Protein AF-A0A2D7N9T5-F1 (afdb_monomer_lite)

Sequence (183 aa):
MSLSNKLAGFINGEMTKFLSDISKEYGIDESELQEKWSNFTGVKKSVKKNTVKKVKEKKPKGPTIKELKEKLKNKGLKTSGKKEELLKRLNESDDDENEYNSWTIKKLRGEMKKRKIRGKTGDKKKDLVKYLMSDDNCSSCSSCSSDSDSYVSICNTCFTTITGDDDCDDMCNRCIKKLPVHK

Structure (mmCIF, N/CA/C/O backbone):
data_AF-A0A2D7N9T5-F1
#
_entry.id   AF-A0A2D7N9T5-F1
#
loop_
_atom_site.group_PDB
_atom_site.id
_atom_site.type_symbol
_atom_site.label_atom_id
_atom_site.label_alt_id
_atom_site.label_comp_id
_atom_site.label_asym_id
_atom_site.label_entity_id
_atom_site.label_seq_id
_atom_site.pdbx_PDB_ins_code
_atom_site.Cartn_x
_atom_site.Cartn_y
_atom_site.Cartn_z
_atom_site.occupancy
_atom_site.B_iso_or_equiv
_atom_site.auth_seq_id
_atom_site.auth_comp_id
_atom_site.auth_asym_id
_atom_site.auth_atom_id
_atom_site.pdbx_PDB_model_num
ATOM 1 N N . MET A 1 1 ? 42.594 10.849 -25.225 1.00 69.44 1 MET A N 1
ATOM 2 C CA . MET A 1 1 ? 41.270 10.549 -24.625 1.00 69.44 1 MET A CA 1
ATOM 3 C C . MET A 1 1 ? 41.429 9.408 -23.632 1.00 69.44 1 MET A C 1
ATOM 5 O O . MET A 1 1 ? 42.082 8.433 -23.986 1.00 69.44 1 MET A O 1
ATOM 9 N N . SER A 1 2 ? 40.897 9.525 -22.412 1.00 88.00 2 SER A N 1
ATOM 10 C CA . SER A 1 2 ? 41.000 8.464 -21.398 1.00 88.00 2 SER A CA 1
ATOM 11 C C . SER A 1 2 ? 40.165 7.238 -21.788 1.00 88.00 2 SER A C 1
ATOM 13 O O . SER A 1 2 ? 39.138 7.361 -22.459 1.00 88.00 2 SER A O 1
ATOM 15 N N . LEU A 1 3 ? 40.598 6.049 -21.358 1.00 92.00 3 LEU A N 1
ATOM 16 C CA . LEU A 1 3 ? 39.856 4.797 -21.549 1.00 92.00 3 LEU A CA 1
ATOM 17 C C . LEU A 1 3 ? 38.440 4.894 -20.954 1.00 92.00 3 LEU A C 1
ATOM 19 O O . LEU A 1 3 ? 37.476 4.442 -21.563 1.00 92.00 3 LEU A O 1
ATOM 23 N N . SER A 1 4 ? 38.312 5.575 -19.814 1.00 87.62 4 SER A N 1
ATOM 24 C CA . SER A 1 4 ? 37.038 5.826 -19.139 1.00 87.62 4 SER A CA 1
ATOM 25 C C . SER A 1 4 ? 36.051 6.597 -20.013 1.00 87.62 4 SER A C 1
ATOM 27 O O . SER A 1 4 ? 34.875 6.253 -20.045 1.00 87.62 4 SER A O 1
ATOM 29 N N . ASN A 1 5 ? 36.519 7.593 -20.772 1.00 89.44 5 ASN A N 1
ATOM 30 C CA . ASN A 1 5 ? 35.647 8.362 -21.662 1.00 89.44 5 ASN A CA 1
ATOM 31 C C . ASN A 1 5 ? 35.175 7.519 -22.855 1.00 89.44 5 ASN A C 1
ATOM 33 O O . ASN A 1 5 ? 34.033 7.660 -23.284 1.00 89.44 5 ASN A O 1
ATOM 37 N N . LYS A 1 6 ? 36.026 6.616 -23.368 1.00 92.56 6 LYS A N 1
ATOM 38 C CA . LYS A 1 6 ? 35.644 5.681 -24.440 1.00 92.56 6 LYS A CA 1
ATOM 39 C C . LYS A 1 6 ? 34.602 4.672 -23.960 1.00 92.56 6 LYS A C 1
ATOM 41 O O . LYS A 1 6 ? 33.618 4.447 -24.652 1.00 92.56 6 LYS A O 1
ATOM 46 N N . LEU A 1 7 ? 34.799 4.113 -22.765 1.00 92.38 7 LEU A N 1
ATOM 47 C CA . LEU A 1 7 ? 33.854 3.177 -22.159 1.00 92.38 7 LEU A CA 1
ATOM 48 C C . LEU A 1 7 ? 32.511 3.852 -21.851 1.00 92.38 7 LEU A C 1
ATOM 50 O O . LEU A 1 7 ? 31.468 3.289 -22.156 1.00 92.38 7 LEU A O 1
ATOM 54 N N . ALA A 1 8 ? 32.527 5.073 -21.311 1.00 87.19 8 ALA A N 1
ATOM 55 C CA . ALA A 1 8 ? 31.307 5.838 -21.060 1.00 87.19 8 ALA A CA 1
ATOM 56 C C . ALA A 1 8 ? 30.539 6.132 -22.357 1.00 87.19 8 ALA A C 1
ATOM 58 O O . ALA A 1 8 ? 29.325 5.960 -22.402 1.00 87.19 8 ALA A O 1
ATOM 59 N N . GLY A 1 9 ? 31.243 6.519 -23.426 1.00 90.25 9 GLY A N 1
ATOM 60 C CA . GLY A 1 9 ? 30.633 6.720 -24.741 1.00 90.25 9 GLY A CA 1
ATOM 61 C C . GLY A 1 9 ? 30.025 5.438 -25.314 1.00 90.25 9 GLY A C 1
ATOM 62 O O . GLY A 1 9 ? 28.911 5.475 -25.825 1.00 90.25 9 GLY A O 1
ATOM 63 N N . PHE A 1 10 ? 30.722 4.306 -25.177 1.00 94.38 10 PHE A N 1
ATOM 64 C CA . PHE A 1 10 ? 30.230 3.003 -25.629 1.00 94.38 10 PHE A CA 1
ATOM 65 C C . PHE A 1 10 ? 28.969 2.569 -24.869 1.00 94.38 10 PHE A C 1
ATOM 67 O O . PHE A 1 10 ? 27.953 2.288 -25.494 1.00 94.38 10 PHE A O 1
ATOM 74 N N . ILE A 1 11 ? 28.998 2.602 -23.531 1.00 91.12 11 ILE A N 1
ATOM 75 C CA . ILE A 1 11 ? 27.854 2.227 -22.684 1.00 91.12 11 ILE A CA 1
ATOM 76 C C . ILE A 1 11 ? 26.648 3.125 -22.966 1.00 91.12 11 ILE A C 1
ATOM 78 O O . ILE A 1 11 ? 25.535 2.630 -23.114 1.00 91.12 11 ILE A O 1
ATOM 82 N N . ASN A 1 12 ? 26.862 4.439 -23.069 1.00 90.31 12 ASN A N 1
ATOM 83 C CA . ASN A 1 12 ? 25.774 5.363 -23.372 1.00 90.31 12 ASN A CA 1
ATOM 84 C C . ASN A 1 12 ? 25.195 5.107 -24.769 1.00 90.31 12 ASN A C 1
ATOM 86 O O . ASN A 1 12 ? 23.983 5.170 -24.931 1.00 90.31 12 ASN A O 1
ATOM 90 N N . GLY A 1 13 ? 26.037 4.786 -25.756 1.00 92.56 13 GLY A N 1
ATOM 91 C CA . GLY A 1 13 ? 25.600 4.496 -27.121 1.00 92.56 13 GLY A CA 1
ATOM 92 C C . GLY A 1 13 ? 24.851 3.169 -27.276 1.00 92.56 13 GLY A C 1
ATOM 93 O O . GLY A 1 13 ? 23.929 3.090 -28.083 1.00 92.56 13 GLY A O 1
ATOM 94 N N . GLU A 1 14 ? 25.220 2.126 -26.529 1.00 95.12 14 GLU A N 1
ATOM 95 C CA . GLU A 1 14 ? 24.451 0.874 -26.518 1.00 95.12 14 GLU A CA 1
ATOM 96 C C . GLU A 1 14 ? 23.143 1.023 -25.746 1.00 95.12 14 GLU A C 1
ATOM 98 O O . GLU A 1 14 ? 22.103 0.539 -26.194 1.00 95.12 14 GLU A O 1
ATOM 103 N N . MET A 1 15 ? 23.166 1.744 -24.625 1.00 93.81 15 MET A N 1
ATOM 104 C CA . MET A 1 15 ? 21.967 1.920 -23.820 1.00 93.81 15 MET A CA 1
ATOM 105 C C . MET A 1 15 ? 20.899 2.738 -24.547 1.00 93.81 15 MET A C 1
ATOM 107 O O . MET A 1 15 ? 19.730 2.378 -24.486 1.00 93.81 15 MET A O 1
ATOM 111 N N . THR A 1 16 ? 21.256 3.803 -25.269 1.00 93.75 16 THR A N 1
ATOM 112 C CA . THR A 1 16 ? 20.254 4.581 -26.016 1.00 93.75 16 THR A CA 1
ATOM 113 C C . THR A 1 16 ? 19.542 3.738 -27.068 1.00 93.75 16 THR A C 1
ATOM 115 O O . THR A 1 16 ? 18.322 3.810 -27.151 1.00 93.75 16 THR A O 1
ATOM 118 N N . LYS A 1 17 ? 20.264 2.876 -27.795 1.00 95.94 17 LYS A N 1
ATOM 119 C CA . LYS A 1 17 ? 19.658 1.940 -28.759 1.00 95.94 17 LYS A CA 1
ATOM 120 C C . LYS A 1 17 ? 18.660 1.000 -28.088 1.00 95.94 17 LYS A C 1
ATOM 122 O O . LYS A 1 17 ? 17.545 0.847 -28.573 1.00 95.94 17 LYS A O 1
ATOM 127 N N . PHE A 1 18 ? 19.044 0.430 -26.947 1.00 96.19 18 PHE A N 1
ATOM 128 C CA . PHE A 1 18 ? 18.173 -0.443 -26.165 1.00 96.19 18 PHE A CA 1
ATOM 129 C C . PHE A 1 18 ? 16.898 0.273 -25.687 1.00 96.19 18 PHE A C 1
ATOM 131 O O . PHE A 1 18 ? 15.805 -0.282 -25.776 1.00 96.19 18 PHE A O 1
ATOM 138 N N . LEU A 1 19 ? 17.013 1.523 -25.224 1.00 95.62 19 LEU A N 1
ATOM 139 C CA . LEU A 1 19 ? 15.856 2.321 -24.803 1.00 95.62 19 LEU A CA 1
ATOM 140 C C . LEU A 1 19 ? 14.921 2.644 -25.981 1.00 95.62 19 LEU A C 1
ATOM 142 O O . LEU A 1 19 ? 13.704 2.596 -25.804 1.00 95.62 19 LEU A O 1
ATOM 146 N N . SER A 1 20 ? 15.457 2.916 -27.177 1.00 94.94 20 SER A N 1
ATOM 147 C CA . SER A 1 20 ? 14.641 3.109 -28.385 1.00 94.94 20 SER A CA 1
ATOM 148 C C . SER A 1 20 ? 13.893 1.831 -28.788 1.00 94.94 20 SER A C 1
ATOM 150 O O . SER A 1 20 ? 12.748 1.908 -29.232 1.00 94.94 20 SER A O 1
ATOM 152 N N . ASP A 1 21 ? 14.503 0.653 -28.629 1.00 97.06 21 ASP A N 1
ATOM 153 C CA . ASP A 1 21 ? 13.852 -0.626 -28.941 1.00 97.06 21 ASP A CA 1
ATOM 154 C C . ASP A 1 21 ? 12.717 -0.940 -27.951 1.00 97.06 21 ASP A C 1
ATOM 156 O O . ASP A 1 21 ? 11.612 -1.279 -28.377 1.00 97.06 21 ASP A O 1
ATOM 160 N N . ILE A 1 22 ? 12.927 -0.706 -26.648 1.00 96.38 22 ILE A N 1
ATOM 161 C CA . ILE A 1 22 ? 11.865 -0.810 -25.629 1.00 96.38 22 ILE A CA 1
ATOM 162 C C . ILE A 1 22 ? 10.733 0.182 -25.907 1.00 96.38 22 ILE A C 1
ATOM 164 O O . ILE A 1 22 ? 9.558 -0.164 -25.785 1.00 96.38 22 ILE A O 1
ATOM 168 N N . SER A 1 23 ? 11.068 1.420 -26.273 1.00 96.06 23 SER A N 1
ATOM 169 C CA . SER A 1 23 ? 10.072 2.442 -26.604 1.00 96.06 23 SER A CA 1
ATOM 170 C C . SER A 1 23 ? 9.145 1.966 -27.728 1.00 96.06 23 SER A C 1
ATOM 172 O O . SER A 1 23 ? 7.925 2.073 -27.597 1.00 96.06 23 SER A O 1
ATOM 174 N N . LYS A 1 24 ? 9.702 1.347 -28.778 1.00 96.38 24 LYS A N 1
ATOM 175 C CA . LYS A 1 24 ? 8.928 0.773 -29.890 1.00 96.38 24 LYS A CA 1
ATOM 176 C C . LYS A 1 24 ? 8.092 -0.437 -29.482 1.00 96.38 24 LYS A C 1
ATOM 178 O O . LYS A 1 24 ? 6.958 -0.552 -29.934 1.00 96.38 24 LYS A O 1
ATOM 183 N N . GLU A 1 25 ? 8.638 -1.336 -28.667 1.00 97.62 25 GLU A N 1
ATOM 184 C CA . GLU A 1 25 ? 7.963 -2.579 -28.271 1.00 97.62 25 GLU A CA 1
ATOM 185 C C . GLU A 1 25 ? 6.779 -2.324 -27.323 1.00 97.62 25 GLU A C 1
ATOM 187 O O . GLU A 1 25 ? 5.729 -2.947 -27.462 1.00 97.62 25 GLU A O 1
ATOM 192 N N . TYR A 1 26 ? 6.923 -1.374 -26.395 1.00 96.19 26 TYR A N 1
ATOM 193 C CA . TYR A 1 26 ? 5.936 -1.113 -25.341 1.00 96.19 26 TYR A CA 1
ATOM 194 C C . TYR A 1 26 ? 5.130 0.181 -25.543 1.00 96.19 26 TYR A C 1
ATOM 196 O O . TYR A 1 26 ? 4.265 0.489 -24.724 1.00 96.19 26 TYR A O 1
ATOM 204 N N . GLY A 1 27 ? 5.398 0.949 -26.605 1.00 94.88 27 GLY A N 1
ATOM 205 C CA . GLY A 1 27 ? 4.708 2.214 -26.888 1.00 94.88 27 GLY A CA 1
ATOM 206 C C . GLY A 1 27 ? 4.968 3.302 -25.840 1.00 94.88 27 GLY A 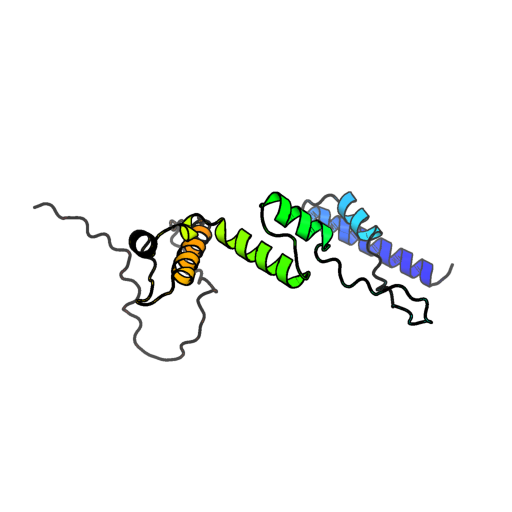C 1
ATOM 207 O O . GLY A 1 27 ? 4.084 4.107 -25.553 1.00 94.88 27 GLY A O 1
ATOM 208 N N . ILE A 1 28 ? 6.155 3.299 -25.230 1.00 94.94 28 ILE A N 1
ATOM 209 C CA . ILE A 1 28 ? 6.548 4.265 -24.194 1.00 94.94 28 ILE A CA 1
ATOM 210 C C . ILE A 1 28 ? 7.282 5.430 -24.859 1.00 94.94 28 ILE A C 1
ATOM 212 O O . ILE A 1 28 ? 8.059 5.208 -25.784 1.00 94.94 28 ILE A O 1
ATOM 216 N N . ASP A 1 29 ? 7.079 6.659 -24.382 1.00 95.50 29 ASP A N 1
ATOM 217 C CA . ASP A 1 29 ? 7.787 7.826 -24.914 1.00 95.50 29 ASP A CA 1
ATOM 218 C C . ASP A 1 29 ? 9.307 7.709 -24.701 1.00 95.50 29 ASP A C 1
ATOM 220 O O . ASP A 1 29 ? 9.795 7.519 -23.581 1.00 95.50 29 ASP A O 1
ATOM 224 N N . GLU A 1 30 ? 10.065 7.810 -25.795 1.00 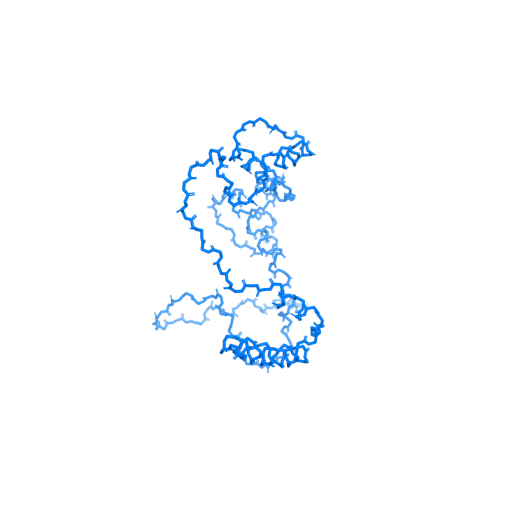95.00 30 GLU A N 1
ATOM 225 C CA . GLU A 1 30 ? 11.524 7.678 -25.781 1.00 95.00 30 GLU A CA 1
ATOM 226 C C . GLU A 1 30 ? 12.184 8.765 -24.919 1.00 95.00 30 GLU A C 1
ATOM 228 O O . GLU A 1 30 ? 13.151 8.489 -24.202 1.00 95.00 30 GLU A O 1
ATOM 233 N N . SER A 1 31 ? 11.635 9.983 -24.930 1.00 92.50 31 SER A N 1
ATOM 234 C CA . SER A 1 31 ? 12.169 11.120 -24.175 1.00 92.50 31 SER A CA 1
ATOM 235 C C . SER A 1 31 ? 12.092 10.859 -22.672 1.00 92.50 31 SER A C 1
ATOM 237 O O . SER A 1 31 ? 13.057 11.109 -21.947 1.00 92.50 31 SER A O 1
ATOM 239 N N . GLU A 1 32 ? 10.978 10.288 -22.204 1.00 93.38 32 GLU A N 1
ATOM 240 C CA . GLU A 1 32 ? 10.788 9.938 -20.793 1.00 93.38 32 GLU A CA 1
ATOM 241 C C . GLU A 1 32 ? 11.778 8.847 -20.340 1.00 93.38 32 GLU A C 1
ATOM 243 O O . GLU A 1 32 ? 12.332 8.912 -19.234 1.00 93.38 32 GLU A O 1
ATOM 248 N N . LEU A 1 33 ? 12.050 7.853 -21.196 1.00 93.75 33 LEU A N 1
ATOM 249 C CA . LEU A 1 33 ? 13.038 6.805 -20.915 1.00 93.75 33 LEU A CA 1
ATOM 250 C C . LEU A 1 33 ? 14.459 7.373 -20.831 1.00 93.75 33 LEU A C 1
ATOM 252 O O . LEU A 1 33 ? 15.197 7.058 -19.892 1.00 93.75 33 LEU A O 1
ATOM 256 N N . GLN A 1 34 ? 14.838 8.218 -21.790 1.00 90.31 34 GLN A N 1
ATOM 257 C CA . GLN A 1 34 ? 16.159 8.844 -21.830 1.00 90.31 34 GLN A CA 1
ATOM 258 C C . GLN A 1 34 ? 16.384 9.789 -20.640 1.00 90.31 34 GLN A C 1
ATOM 260 O O . GLN A 1 34 ? 17.486 9.822 -20.081 1.00 90.31 34 GLN A O 1
ATOM 265 N N . GLU A 1 35 ? 15.350 10.512 -20.198 1.00 91.50 35 GLU A N 1
ATOM 266 C CA . GLU A 1 35 ? 15.414 11.363 -19.007 1.00 91.50 35 GLU A CA 1
ATOM 267 C C . GLU A 1 35 ? 15.643 10.530 -17.738 1.00 91.50 35 GLU A C 1
ATOM 269 O O . GLU A 1 35 ? 16.572 10.796 -16.966 1.00 91.50 35 GLU A O 1
ATOM 274 N N . LYS A 1 36 ? 14.841 9.477 -17.527 1.00 91.44 36 LYS A N 1
ATOM 275 C CA . LYS A 1 36 ? 14.998 8.576 -16.373 1.00 91.44 36 LYS A CA 1
ATOM 276 C C . LYS A 1 36 ? 16.369 7.912 -16.362 1.00 91.44 36 LYS A C 1
ATOM 278 O O . LYS A 1 36 ? 16.979 7.813 -15.297 1.00 91.44 36 LYS A O 1
ATOM 283 N N . TRP A 1 37 ? 16.866 7.503 -17.528 1.00 89.81 37 TRP A N 1
ATOM 284 C CA . TRP A 1 37 ? 18.199 6.929 -17.673 1.00 89.81 37 TRP A CA 1
ATOM 285 C C . TRP A 1 37 ? 19.307 7.929 -17.328 1.00 89.81 37 TRP A C 1
ATOM 287 O O . TRP A 1 37 ? 20.188 7.616 -16.531 1.00 89.81 37 TRP A O 1
ATOM 297 N N . SER A 1 38 ? 19.238 9.155 -17.852 1.00 86.00 38 SER A N 1
ATOM 298 C CA . SER A 1 38 ? 20.231 10.204 -17.573 1.00 86.00 38 SER A CA 1
ATOM 299 C C . SER A 1 38 ? 20.281 10.572 -16.087 1.00 86.00 38 SER A C 1
ATOM 301 O O . SER A 1 38 ? 21.348 10.849 -15.537 1.00 86.00 38 SER A O 1
ATOM 303 N N . ASN A 1 39 ? 19.131 10.511 -15.413 1.00 86.31 39 ASN A N 1
ATOM 304 C CA . ASN A 1 39 ? 19.018 10.700 -13.969 1.00 86.31 39 ASN A CA 1
ATOM 305 C C . ASN A 1 39 ? 19.503 9.481 -13.158 1.00 86.31 39 ASN A C 1
ATOM 307 O O . ASN A 1 39 ? 19.834 9.608 -11.971 1.00 86.31 39 ASN A O 1
ATOM 311 N N . PHE A 1 40 ? 19.575 8.298 -13.771 1.00 85.88 40 PHE A N 1
ATOM 312 C CA . PHE A 1 40 ? 19.999 7.065 -13.123 1.00 85.88 40 PHE A CA 1
ATOM 313 C C . PHE A 1 40 ? 21.526 6.982 -13.034 1.00 85.88 40 PHE A C 1
ATOM 315 O O . PHE A 1 40 ? 22.221 6.365 -13.837 1.00 85.88 40 PHE A O 1
ATOM 322 N N . THR A 1 41 ? 22.082 7.567 -11.977 1.00 71.44 41 THR A N 1
ATOM 323 C CA . THR A 1 41 ? 23.486 7.336 -11.629 1.00 71.44 41 THR A CA 1
ATOM 324 C C . THR A 1 41 ? 23.599 6.018 -10.856 1.00 71.44 41 THR A C 1
ATOM 326 O O . THR A 1 41 ? 23.346 5.952 -9.656 1.00 71.44 41 THR A O 1
ATOM 329 N N . GLY A 1 42 ? 24.011 4.940 -11.534 1.00 66.94 42 GLY A N 1
ATOM 330 C CA . GLY A 1 42 ? 24.256 3.611 -10.937 1.00 66.94 42 GLY A CA 1
ATOM 331 C C . GLY A 1 42 ? 25.351 3.573 -9.854 1.00 66.94 42 GLY A C 1
ATOM 332 O O . GLY A 1 42 ? 25.678 2.518 -9.310 1.00 66.94 42 GLY A O 1
ATOM 333 N N . VAL A 1 43 ? 25.919 4.728 -9.502 1.00 65.19 43 VAL A N 1
ATOM 334 C CA . VAL A 1 43 ? 26.843 4.887 -8.386 1.00 65.19 43 VAL A CA 1
ATOM 335 C C . VAL A 1 43 ? 26.030 4.915 -7.093 1.00 65.19 43 VAL A C 1
ATOM 337 O O . VAL A 1 43 ? 25.573 5.964 -6.636 1.00 65.19 43 VAL A O 1
ATOM 340 N N . LYS A 1 44 ? 25.882 3.748 -6.449 1.00 57.38 44 LYS A N 1
ATOM 341 C CA . LYS A 1 44 ? 25.505 3.691 -5.028 1.00 57.38 44 LYS A CA 1
ATOM 342 C C . LYS A 1 44 ? 26.451 4.623 -4.271 1.00 57.38 44 LYS A C 1
ATOM 344 O O . LYS A 1 44 ? 27.651 4.360 -4.227 1.00 57.38 44 LYS A O 1
ATOM 349 N N . LYS A 1 45 ? 25.924 5.708 -3.686 1.00 56.34 45 LYS A N 1
ATOM 350 C CA . LYS A 1 45 ? 26.688 6.592 -2.793 1.00 56.34 45 LYS A CA 1
ATOM 351 C C . LYS A 1 45 ? 27.278 5.731 -1.679 1.00 56.34 45 LYS A C 1
ATOM 353 O O . LYS A 1 45 ? 26.583 5.381 -0.727 1.00 56.34 45 LYS A O 1
ATOM 358 N N . SER A 1 46 ? 28.550 5.368 -1.807 1.00 45.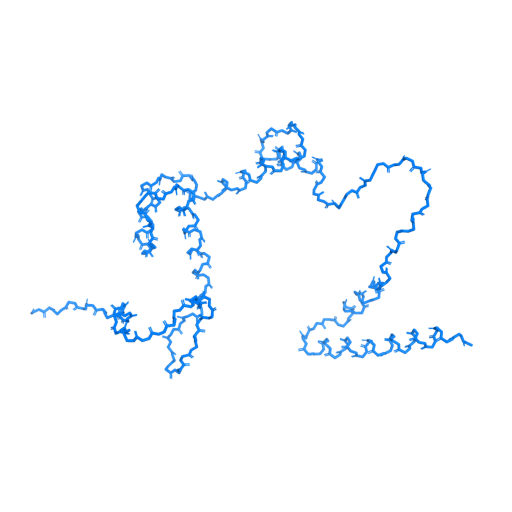62 46 SER A N 1
ATOM 359 C CA . SER A 1 46 ? 29.302 4.763 -0.723 1.00 45.62 46 SER A CA 1
ATOM 360 C C . SER A 1 46 ? 29.396 5.820 0.369 1.00 45.62 46 SER A C 1
ATOM 362 O O . SER A 1 46 ? 30.029 6.866 0.221 1.00 45.62 46 SER A O 1
ATOM 364 N N . VAL A 1 47 ? 28.657 5.591 1.452 1.00 49.47 47 VAL A N 1
ATOM 365 C CA . VAL A 1 47 ? 28.682 6.435 2.642 1.00 49.47 47 VAL A CA 1
ATOM 366 C C . VAL A 1 47 ? 30.086 6.320 3.233 1.00 49.47 47 VAL A C 1
ATOM 368 O O . VAL A 1 47 ? 30.387 5.387 3.974 1.00 49.47 47 VAL A O 1
ATOM 371 N N . LYS A 1 48 ? 30.978 7.244 2.866 1.00 43.31 48 LYS A N 1
ATOM 372 C CA . LYS A 1 48 ? 32.283 7.387 3.509 1.00 43.31 48 LYS A CA 1
ATOM 373 C C . LYS A 1 48 ? 32.040 7.789 4.966 1.00 43.31 48 LYS A C 1
ATOM 375 O O . LYS A 1 48 ? 31.645 8.919 5.244 1.00 43.31 48 LYS A O 1
ATOM 380 N N . LYS A 1 49 ? 32.264 6.854 5.896 1.00 48.28 49 LYS A N 1
ATOM 381 C CA . LYS A 1 49 ? 32.451 7.147 7.323 1.00 48.28 49 LYS A CA 1
ATOM 382 C C . LYS A 1 49 ? 33.689 8.038 7.454 1.00 48.28 49 LYS A C 1
ATOM 384 O O . LYS A 1 49 ? 34.792 7.520 7.391 1.00 48.28 49 LYS A O 1
ATOM 389 N N . ASN A 1 50 ? 33.510 9.343 7.638 1.00 40.81 50 ASN A N 1
ATOM 390 C CA . ASN A 1 50 ? 34.537 10.218 8.201 1.00 40.81 50 ASN A CA 1
ATOM 391 C C . ASN A 1 50 ? 33.885 11.230 9.160 1.00 40.81 50 ASN A C 1
ATOM 393 O O . ASN A 1 50 ? 33.037 12.025 8.769 1.00 40.81 50 ASN A O 1
ATOM 397 N N . THR A 1 51 ? 34.278 11.098 10.432 1.00 40.25 51 THR A N 1
ATOM 398 C CA . THR A 1 51 ? 34.422 12.143 11.462 1.00 40.25 51 THR A CA 1
ATOM 399 C C . THR A 1 51 ? 33.260 13.120 11.724 1.00 40.25 51 THR A C 1
ATOM 401 O O . THR A 1 51 ? 33.138 14.195 11.151 1.00 40.25 51 THR A O 1
ATOM 404 N N . VAL A 1 52 ? 32.454 12.740 12.725 1.00 47.81 52 VAL A N 1
ATOM 405 C CA . VAL A 1 52 ? 31.864 13.569 13.800 1.00 47.81 52 VAL A CA 1
ATOM 406 C C . VAL A 1 52 ? 31.726 15.080 13.514 1.00 47.81 52 VAL A C 1
ATOM 408 O O . VAL A 1 52 ? 32.541 15.894 13.937 1.00 47.81 52 VAL A O 1
ATOM 411 N N . LYS A 1 53 ? 30.577 15.472 12.951 1.00 41.56 53 LYS A N 1
ATOM 412 C CA . LYS A 1 53 ? 29.842 16.676 13.375 1.00 41.56 53 LYS A CA 1
ATOM 413 C C . LYS A 1 53 ? 28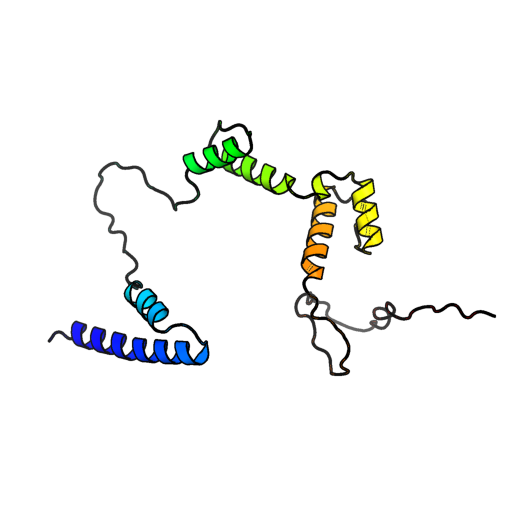.377 16.301 13.609 1.00 41.56 53 LYS A C 1
ATOM 415 O O . LYS A 1 53 ? 27.687 15.769 12.747 1.00 41.56 53 LYS A O 1
ATOM 420 N N . LYS A 1 54 ? 27.951 16.547 14.843 1.00 44.28 54 LYS A N 1
ATOM 421 C CA . LYS A 1 54 ? 26.664 16.240 15.472 1.00 44.28 54 LYS A CA 1
ATOM 422 C C . LYS A 1 54 ? 25.475 16.826 14.689 1.00 44.28 54 LYS A C 1
ATOM 424 O O . LYS A 1 54 ? 25.081 17.955 14.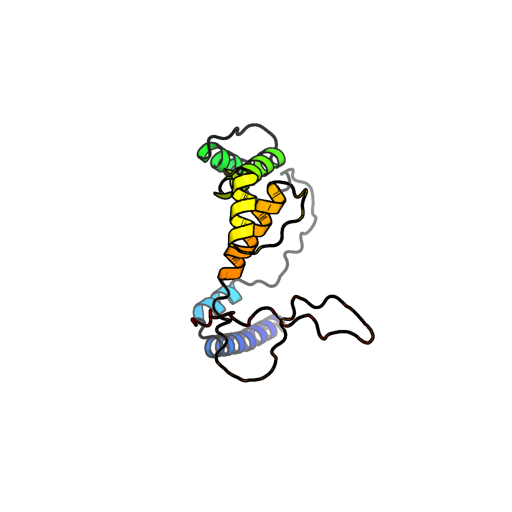946 1.00 44.28 54 LYS A O 1
ATOM 429 N N . VAL A 1 55 ? 24.851 16.040 13.810 1.00 39.25 55 VAL A N 1
ATOM 430 C CA . VAL A 1 55 ? 23.448 16.224 13.390 1.00 39.25 55 VAL A CA 1
ATOM 431 C C . VAL A 1 55 ? 22.794 14.846 13.317 1.00 39.25 55 VAL A C 1
ATOM 433 O O . VAL A 1 55 ? 23.242 13.968 12.588 1.00 39.25 55 VAL A O 1
ATOM 436 N N . LYS A 1 56 ? 21.762 14.657 14.145 1.00 44.59 56 LYS A N 1
ATOM 437 C CA . LYS A 1 56 ? 21.036 13.398 14.353 1.00 44.59 56 LYS A CA 1
ATOM 438 C C . LYS A 1 56 ? 20.523 12.808 13.033 1.00 44.59 56 LYS A C 1
ATOM 440 O O . LYS A 1 56 ? 19.871 13.488 12.243 1.00 44.59 56 LYS A O 1
ATOM 445 N N . GLU A 1 57 ? 20.806 11.523 12.867 1.00 45.44 57 GLU A N 1
ATOM 446 C CA . GLU A 1 57 ? 20.469 10.644 11.750 1.00 45.44 57 GLU A CA 1
ATOM 447 C C . GLU A 1 57 ? 19.011 10.790 11.279 1.00 45.44 57 GLU A C 1
ATOM 449 O O . GLU A 1 57 ? 18.062 10.505 12.016 1.00 45.44 57 GLU A O 1
ATOM 454 N N . LYS A 1 58 ? 18.813 11.179 10.014 1.00 47.34 58 LYS A N 1
ATOM 455 C CA . LYS A 1 58 ? 17.518 11.014 9.345 1.00 47.34 58 LYS A CA 1
ATOM 456 C C . LYS A 1 58 ? 17.442 9.604 8.764 1.00 47.34 58 LYS A C 1
ATOM 458 O O . LYS A 1 58 ? 17.906 9.346 7.658 1.00 47.34 58 LYS A O 1
ATOM 463 N N . LYS A 1 59 ? 16.828 8.719 9.553 1.00 51.22 59 LYS A N 1
ATOM 464 C CA . LYS A 1 59 ? 16.196 7.462 9.123 1.00 51.22 59 LYS A CA 1
ATOM 465 C C . LYS A 1 59 ? 15.347 7.672 7.851 1.00 51.22 59 LYS A C 1
ATOM 467 O O . LYS A 1 59 ? 14.904 8.801 7.617 1.00 51.22 59 LYS A O 1
ATOM 472 N N . PRO A 1 60 ? 15.103 6.614 7.049 1.00 43.69 60 PRO A N 1
ATOM 473 C CA . PRO A 1 60 ? 14.309 6.691 5.822 1.00 43.69 60 PRO A CA 1
ATOM 474 C C . PRO A 1 60 ? 13.019 7.477 6.063 1.00 43.69 60 PRO A C 1
ATOM 476 O O . PRO A 1 60 ? 12.354 7.283 7.086 1.00 43.69 60 PRO A O 1
ATOM 479 N N . LYS A 1 61 ? 12.721 8.412 5.151 1.00 59.19 61 LYS A N 1
ATOM 480 C CA . LYS A 1 61 ? 11.588 9.345 5.209 1.00 59.19 61 LYS A CA 1
ATOM 481 C C . LYS A 1 61 ? 10.255 8.589 5.079 1.00 59.19 61 LYS A C 1
ATOM 483 O O . LYS A 1 61 ? 9.570 8.695 4.075 1.00 59.19 61 LYS A O 1
ATOM 488 N N . GLY A 1 62 ? 9.884 7.816 6.095 1.00 60.59 62 GLY A N 1
ATOM 489 C CA . GLY A 1 62 ? 8.476 7.578 6.394 1.00 60.59 62 GLY A CA 1
ATOM 490 C C . GLY A 1 62 ? 7.844 8.890 6.869 1.00 60.59 62 GLY A C 1
ATOM 491 O O . GLY A 1 62 ? 8.591 9.776 7.306 1.00 60.59 62 GLY A O 1
ATOM 492 N N . PRO A 1 63 ? 6.508 9.009 6.847 1.00 68.19 63 PRO A N 1
ATOM 493 C CA . PRO A 1 63 ? 5.812 10.265 7.092 1.00 68.19 63 PRO A CA 1
ATOM 494 C C . PRO A 1 63 ? 6.339 10.962 8.345 1.00 68.19 63 PRO A C 1
ATOM 496 O O . PRO A 1 63 ? 6.597 10.336 9.392 1.00 68.19 63 PRO A O 1
ATOM 499 N N . THR A 1 64 ? 6.599 12.256 8.201 1.00 81.50 64 THR A N 1
ATOM 500 C CA . THR A 1 64 ? 7.152 13.075 9.275 1.00 81.50 64 THR A CA 1
ATOM 501 C C . THR A 1 64 ? 6.132 13.131 10.415 1.00 81.50 64 THR A C 1
ATOM 503 O O . THR A 1 64 ? 4.929 13.099 10.183 1.00 81.50 64 THR A O 1
ATOM 506 N N . ILE A 1 65 ? 6.573 13.256 11.673 1.00 83.31 65 ILE A N 1
ATOM 507 C CA . ILE A 1 65 ? 5.641 13.406 12.813 1.00 83.31 65 ILE A CA 1
ATOM 508 C C . ILE A 1 65 ? 4.675 14.582 12.584 1.00 83.31 65 ILE A C 1
ATOM 510 O O . ILE A 1 65 ? 3.525 14.512 12.999 1.00 83.31 65 ILE A O 1
ATOM 514 N N . LYS A 1 66 ? 5.131 15.639 11.897 1.00 84.50 66 LYS A N 1
ATOM 515 C CA . LYS A 1 66 ? 4.291 16.772 11.488 1.00 84.50 66 LYS A CA 1
ATOM 516 C C . LYS A 1 66 ? 3.142 16.330 10.575 1.00 84.50 66 LYS A C 1
ATOM 518 O O . LYS A 1 66 ? 1.993 16.546 10.931 1.00 84.50 66 LYS A O 1
ATOM 523 N N . GLU A 1 67 ? 3.453 15.618 9.496 1.00 85.81 67 GLU A N 1
ATOM 524 C CA . GLU A 1 67 ? 2.463 15.078 8.551 1.00 85.81 67 GLU A CA 1
ATOM 525 C C . GLU A 1 67 ? 1.485 14.113 9.238 1.00 85.81 67 GLU A C 1
ATOM 527 O O . GLU A 1 67 ? 0.284 14.165 9.000 1.00 85.81 67 GLU A O 1
ATOM 532 N N . LEU A 1 68 ? 1.973 13.254 10.142 1.00 87.81 68 LEU A N 1
ATOM 533 C CA . LEU A 1 68 ? 1.110 12.346 10.908 1.00 87.81 68 LEU A CA 1
ATOM 534 C C . LEU A 1 68 ? 0.148 13.104 11.827 1.00 87.81 68 LEU A C 1
ATOM 536 O O . LEU A 1 68 ? -1.018 12.736 11.945 1.00 87.81 68 LEU A O 1
ATOM 540 N N . LYS A 1 69 ? 0.619 14.176 12.470 1.00 89.00 69 LYS A N 1
ATOM 541 C CA . LYS A 1 69 ? -0.225 15.024 13.316 1.00 89.00 69 LYS A CA 1
ATOM 542 C C . LYS A 1 69 ? -1.246 15.809 12.504 1.00 89.00 69 LYS A C 1
ATOM 544 O O . LYS A 1 69 ? -2.372 15.941 12.967 1.00 89.00 69 LYS A O 1
ATOM 549 N N . GLU A 1 70 ? -0.880 16.308 11.328 1.00 89.56 70 GLU A N 1
ATOM 550 C CA . GLU A 1 70 ? -1.814 16.982 10.420 1.00 89.56 70 GLU A CA 1
ATOM 551 C C . GLU A 1 70 ? -2.909 16.028 9.948 1.00 89.56 70 GLU A C 1
ATOM 553 O O . GLU A 1 70 ? -4.086 16.348 10.090 1.00 89.56 70 GLU A O 1
ATOM 558 N N . LYS A 1 71 ? -2.544 14.817 9.508 1.00 86.00 71 LYS A N 1
ATOM 559 C CA . LYS A 1 71 ? -3.518 13.778 9.141 1.00 86.00 71 LYS A CA 1
ATOM 560 C C . LYS A 1 71 ? -4.475 13.456 10.292 1.00 86.00 71 LYS A C 1
ATOM 562 O O . LYS A 1 71 ? -5.683 13.446 10.092 1.00 86.00 71 LYS A O 1
ATOM 567 N N . LEU A 1 72 ? -3.959 13.265 11.508 1.00 88.62 72 LEU A N 1
ATOM 568 C CA . LEU A 1 72 ? -4.800 13.013 12.685 1.00 88.62 72 LEU A CA 1
ATOM 569 C C . LEU A 1 72 ? -5.679 14.215 13.054 1.00 88.62 72 LEU A C 1
ATOM 571 O O . LEU A 1 72 ? -6.828 14.020 13.434 1.00 88.62 72 LEU A O 1
ATOM 575 N N . LYS A 1 73 ? -5.177 15.449 12.917 1.00 90.19 73 LYS A N 1
ATOM 576 C CA . LYS A 1 73 ? -5.953 16.671 13.173 1.00 90.19 73 LYS A CA 1
ATOM 577 C C . LYS A 1 73 ? -7.105 16.816 12.179 1.00 90.19 73 LYS A C 1
ATOM 579 O O . LYS A 1 73 ? -8.211 17.135 12.599 1.00 90.19 73 LYS A O 1
ATOM 584 N N . ASN A 1 74 ? -6.859 16.534 10.900 1.00 87.12 74 ASN A N 1
ATOM 585 C CA . ASN A 1 74 ? -7.891 16.546 9.861 1.00 87.12 74 ASN A CA 1
ATOM 586 C C . ASN A 1 74 ? -8.977 15.497 10.133 1.00 87.12 74 ASN A C 1
ATOM 588 O O . ASN A 1 74 ? -10.148 15.755 9.889 1.00 87.12 74 ASN A O 1
ATOM 592 N N . LYS A 1 75 ? -8.597 14.350 10.709 1.00 84.62 75 LYS A N 1
ATOM 593 C CA . LYS A 1 75 ? -9.527 13.307 11.166 1.00 84.62 75 LYS A CA 1
ATOM 594 C C . LYS A 1 75 ? -10.162 13.581 12.542 1.00 84.62 75 LYS A C 1
ATOM 596 O O . LYS A 1 75 ? -10.902 12.743 13.042 1.00 84.62 75 LYS A O 1
ATOM 601 N N . GLY A 1 76 ? -9.861 14.707 13.199 1.00 86.62 76 GLY A N 1
ATOM 602 C CA . GLY A 1 76 ? -10.385 15.032 14.535 1.00 86.62 76 GLY A CA 1
ATOM 603 C C . GLY A 1 76 ? -9.849 14.148 15.675 1.00 86.62 76 GLY A C 1
ATOM 604 O O . GLY A 1 76 ? -10.423 14.115 16.762 1.00 86.62 76 GLY A O 1
ATOM 605 N N . LEU A 1 77 ? -8.746 13.428 15.453 1.00 86.38 77 LEU A N 1
ATOM 606 C CA . LEU A 1 77 ? -8.154 12.489 16.406 1.00 86.38 77 LEU A CA 1
ATOM 607 C C . LEU A 1 77 ? -7.065 13.144 17.268 1.00 86.38 77 LEU A C 1
ATOM 609 O O . LEU A 1 77 ? -6.445 14.149 16.915 1.00 86.38 77 LEU A O 1
ATOM 613 N N . LYS A 1 78 ? -6.782 12.533 18.425 1.00 88.38 78 LYS A N 1
ATOM 614 C CA . LYS A 1 78 ? -5.746 13.015 19.352 1.00 88.38 78 LYS A CA 1
ATOM 615 C C . LYS A 1 78 ? -4.360 12.973 18.694 1.00 88.38 78 LYS A C 1
ATOM 617 O O . LYS A 1 78 ? -3.901 11.919 18.257 1.00 88.38 78 LYS A O 1
ATOM 622 N N . THR A 1 79 ? -3.651 14.103 18.721 1.00 89.19 79 THR A N 1
ATOM 623 C CA . THR A 1 79 ? -2.317 14.298 18.109 1.00 89.19 79 THR A CA 1
ATOM 624 C C . THR A 1 79 ? -1.144 14.168 19.095 1.00 89.19 79 THR A C 1
ATOM 626 O O . THR A 1 79 ? 0.012 14.413 18.736 1.00 89.19 79 THR A O 1
ATOM 629 N N . SER A 1 80 ? -1.419 13.789 20.347 1.00 87.00 80 SER A N 1
ATOM 630 C CA . SER A 1 80 ? -0.401 13.577 21.389 1.00 87.00 80 SER A CA 1
ATOM 631 C C . SER A 1 80 ? 0.283 12.209 21.248 1.00 87.00 80 SER A C 1
ATOM 633 O O . SER A 1 80 ? -0.332 11.276 20.740 1.00 87.00 80 SER A O 1
ATOM 635 N N . GLY A 1 81 ? 1.532 12.067 21.700 1.00 87.12 81 GLY A N 1
ATOM 636 C CA . GLY A 1 81 ? 2.242 10.778 21.766 1.00 87.12 81 GLY A CA 1
ATOM 637 C C . GLY A 1 81 ? 3.449 10.624 20.832 1.00 87.12 81 GLY A C 1
ATOM 638 O O . GLY A 1 81 ? 3.854 11.551 20.120 1.00 87.12 81 GLY A O 1
ATOM 639 N N . LYS A 1 82 ? 4.055 9.430 20.873 1.00 89.25 82 LYS A N 1
ATOM 640 C CA . LYS A 1 82 ? 5.209 9.041 20.039 1.00 89.25 82 LYS A CA 1
ATOM 641 C C . LYS A 1 82 ? 4.779 8.746 18.597 1.00 89.25 82 LYS A C 1
ATOM 643 O O . LYS A 1 82 ? 3.613 8.479 18.329 1.00 89.25 82 LYS A O 1
ATOM 648 N N . LYS A 1 83 ? 5.738 8.741 17.660 1.00 84.88 83 LYS A N 1
ATOM 649 C CA . LYS A 1 83 ? 5.486 8.463 16.229 1.00 84.88 83 LYS A CA 1
ATOM 650 C C . LYS A 1 83 ? 4.695 7.166 16.006 1.00 84.88 83 LYS A C 1
ATOM 652 O O . LYS A 1 83 ? 3.784 7.151 15.189 1.00 84.88 83 LYS A O 1
ATOM 657 N N . GLU A 1 84 ? 5.040 6.111 16.734 1.00 84.75 84 GLU A N 1
ATOM 658 C CA . GLU A 1 84 ? 4.398 4.795 16.627 1.00 84.75 84 GLU A CA 1
ATOM 659 C C . GLU A 1 84 ? 2.932 4.824 17.063 1.00 84.75 84 GLU A C 1
ATOM 661 O O . GLU A 1 84 ? 2.080 4.259 16.388 1.00 84.75 84 GLU A O 1
ATOM 666 N N . GLU A 1 85 ? 2.609 5.549 18.136 1.00 85.62 85 GLU A N 1
ATOM 667 C CA . GLU A 1 85 ? 1.224 5.696 18.590 1.00 85.62 85 GLU A CA 1
ATOM 668 C C . GLU A 1 85 ? 0.376 6.503 17.604 1.00 85.62 85 GLU A C 1
ATOM 670 O O . GLU A 1 85 ? -0.798 6.196 17.408 1.00 85.62 85 GLU A O 1
ATOM 675 N N . LEU A 1 86 ? 0.965 7.528 16.976 1.00 89.00 86 LEU A N 1
ATOM 676 C CA . LEU A 1 86 ? 0.293 8.314 15.939 1.00 89.00 86 LEU A CA 1
ATOM 677 C C . LEU A 1 86 ? -0.003 7.453 14.703 1.00 89.00 86 LEU A C 1
ATOM 679 O O . LEU A 1 86 ? -1.103 7.528 14.168 1.00 89.00 86 LEU A O 1
ATOM 683 N N . LEU A 1 87 ? 0.953 6.619 14.279 1.00 87.31 87 LEU A N 1
ATOM 684 C CA . LEU A 1 87 ? 0.762 5.671 13.176 1.00 87.31 87 LEU A CA 1
ATOM 685 C C . LEU A 1 87 ? -0.309 4.631 13.503 1.00 87.31 87 LEU A C 1
ATOM 687 O O . LEU A 1 87 ? -1.182 4.384 12.681 1.00 87.31 87 LEU A O 1
ATOM 691 N N . LYS A 1 88 ? -0.272 4.061 14.711 1.00 86.75 88 LYS A N 1
ATOM 692 C CA . LYS A 1 88 ? -1.264 3.082 15.156 1.00 86.75 88 LYS A CA 1
ATOM 693 C C . LYS A 1 88 ? -2.681 3.659 15.121 1.00 86.75 88 LYS A C 1
ATOM 695 O O . LYS A 1 88 ? -3.559 3.029 14.550 1.00 86.75 88 LYS A O 1
ATOM 700 N N . ARG A 1 89 ? -2.886 4.870 15.653 1.00 88.12 89 ARG A N 1
ATOM 701 C CA . ARG A 1 89 ? -4.196 5.547 15.609 1.00 88.12 89 ARG A CA 1
ATOM 702 C C . ARG A 1 89 ? -4.657 5.863 14.195 1.00 88.12 89 ARG A C 1
ATOM 704 O O . ARG A 1 89 ? -5.849 5.804 13.928 1.00 88.12 89 ARG A O 1
ATOM 711 N N . LEU A 1 90 ? -3.728 6.233 13.314 1.00 85.75 90 LEU A N 1
ATOM 712 C CA . LEU A 1 90 ? -4.065 6.519 11.926 1.00 85.75 90 LEU A CA 1
ATOM 713 C C . LEU A 1 90 ? -4.554 5.244 11.228 1.00 85.75 90 LEU A C 1
ATOM 715 O O . LEU A 1 90 ? -5.654 5.252 10.692 1.00 85.75 90 LEU A O 1
ATOM 719 N N . ASN A 1 91 ? -3.817 4.140 11.371 1.00 82.81 91 ASN A N 1
ATOM 720 C CA . ASN A 1 91 ? -4.214 2.845 10.818 1.00 82.81 91 ASN A CA 1
ATOM 721 C C . ASN A 1 91 ? -5.552 2.353 11.392 1.00 82.81 91 ASN A C 1
ATOM 723 O O . ASN A 1 91 ? -6.408 1.920 10.636 1.00 82.81 91 ASN A O 1
ATOM 727 N N . GLU A 1 92 ? -5.760 2.466 12.710 1.00 80.62 92 GLU A N 1
ATOM 728 C CA . GLU A 1 92 ? -7.038 2.101 13.341 1.00 80.62 92 GLU A CA 1
ATOM 729 C C . GLU A 1 92 ? -8.205 2.916 12.764 1.00 80.62 92 GLU A C 1
ATOM 731 O O . GLU A 1 92 ? -9.267 2.363 12.504 1.00 80.62 92 GLU A O 1
ATOM 736 N N . SER A 1 93 ? -7.995 4.210 12.498 1.00 77.62 93 SER A N 1
ATOM 737 C CA . SER A 1 93 ? -9.018 5.053 11.872 1.00 77.62 93 SER A CA 1
ATOM 738 C C . SER A 1 93 ? -9.265 4.741 10.397 1.00 77.62 93 SER A C 1
ATOM 740 O O . SER A 1 93 ? -10.388 4.895 9.938 1.00 77.62 93 SER A O 1
ATOM 742 N N . ASP A 1 94 ? -8.229 4.338 9.654 1.00 73.50 94 ASP A N 1
ATOM 743 C CA . ASP A 1 94 ? -8.354 3.943 8.246 1.00 73.50 94 ASP A CA 1
ATOM 744 C C . ASP A 1 94 ? -9.130 2.618 8.126 1.00 73.50 94 ASP A C 1
ATOM 746 O O . ASP A 1 94 ? -9.939 2.447 7.217 1.00 73.50 94 ASP A O 1
ATOM 750 N N . ASP A 1 95 ? -8.945 1.699 9.079 1.00 64.94 95 ASP A N 1
ATOM 751 C CA . ASP A 1 95 ? -9.703 0.449 9.130 1.00 64.94 95 ASP A CA 1
ATOM 752 C C . ASP A 1 95 ? -11.206 0.707 9.362 1.00 64.94 95 ASP A C 1
ATOM 754 O O . ASP A 1 95 ? -12.048 0.021 8.773 1.00 64.94 95 ASP A O 1
ATOM 758 N N . ASP A 1 96 ? -11.562 1.707 10.175 1.00 63.28 96 ASP A N 1
ATOM 759 C CA . ASP A 1 96 ? -12.948 2.044 10.533 1.00 63.28 96 ASP A CA 1
ATOM 760 C C . ASP A 1 96 ? -13.772 2.672 9.387 1.00 63.28 96 ASP A C 1
ATOM 762 O O . ASP A 1 96 ? -14.999 2.710 9.485 1.00 63.28 96 ASP A O 1
ATOM 766 N N . GLU A 1 97 ? -13.152 3.102 8.280 1.00 64.94 97 GLU A N 1
ATOM 767 C CA . GLU A 1 97 ? -13.867 3.683 7.124 1.00 64.94 97 GLU A CA 1
ATOM 768 C C . GLU A 1 97 ? -14.648 2.638 6.298 1.00 64.94 97 GLU A C 1
ATOM 770 O O . GLU A 1 97 ? -15.446 2.988 5.428 1.00 64.94 97 GLU A O 1
ATOM 775 N N . ASN A 1 98 ? -14.488 1.344 6.586 1.00 71.88 98 ASN A N 1
ATOM 776 C CA . ASN A 1 98 ? -15.244 0.295 5.908 1.00 71.88 98 ASN A CA 1
ATOM 777 C C . ASN A 1 98 ? -16.697 0.238 6.400 1.00 71.88 98 ASN A C 1
ATOM 779 O O . ASN A 1 98 ? -16.948 0.001 7.584 1.00 71.88 98 ASN A O 1
ATOM 783 N N . GLU A 1 99 ? -17.667 0.332 5.479 1.00 83.69 99 GLU A N 1
ATOM 784 C CA . GLU A 1 99 ? -19.108 0.266 5.789 1.00 83.69 99 GLU A CA 1
ATOM 785 C C . GLU A 1 99 ? -19.449 -0.945 6.680 1.00 83.69 99 GLU A C 1
ATOM 787 O O . GLU A 1 99 ? -20.218 -0.847 7.642 1.00 83.69 99 GLU A O 1
ATOM 792 N N . TYR A 1 100 ? -18.793 -2.079 6.425 1.00 88.38 100 TYR A N 1
ATOM 793 C CA . TYR A 1 100 ? -18.958 -3.328 7.163 1.00 88.38 100 TYR A CA 1
ATOM 794 C C . TYR A 1 100 ? -18.569 -3.245 8.650 1.00 88.38 100 TYR A C 1
ATOM 796 O O . TYR A 1 100 ? -19.154 -3.958 9.472 1.00 88.38 100 TYR A O 1
ATOM 804 N N . ASN A 1 101 ? -17.640 -2.365 9.042 1.00 86.62 101 ASN A N 1
ATOM 805 C CA . ASN A 1 101 ? -17.246 -2.203 10.445 1.00 86.62 101 ASN A CA 1
ATOM 806 C C . ASN A 1 101 ? -18.355 -1.578 11.298 1.00 86.62 101 ASN A C 1
ATOM 808 O O . ASN A 1 101 ? -18.435 -1.868 12.495 1.00 86.62 101 ASN A O 1
ATOM 812 N N . SER A 1 102 ? -19.290 -0.842 10.694 1.00 87.81 102 SER A N 1
ATOM 813 C CA . SER A 1 102 ? -20.477 -0.320 11.384 1.00 87.81 102 SER A CA 1
ATOM 814 C C . SER A 1 102 ? -21.564 -1.382 11.620 1.00 87.81 102 SER A C 1
ATOM 816 O O . SER A 1 102 ? -22.431 -1.225 12.481 1.00 87.81 102 SER A O 1
ATOM 818 N N . TRP A 1 103 ? -21.526 -2.508 10.900 1.00 92.38 103 TRP A N 1
ATOM 819 C CA . TRP A 1 103 ? -22.590 -3.507 10.958 1.00 92.38 103 TRP A CA 1
ATOM 820 C C . TRP A 1 103 ? -22.508 -4.411 12.194 1.00 92.38 103 TRP A C 1
ATOM 822 O O . TRP A 1 103 ? -21.449 -4.673 12.775 1.00 92.38 103 TRP A O 1
ATOM 832 N N . THR A 1 104 ? -23.662 -4.939 12.605 1.00 94.06 104 THR A N 1
ATOM 833 C CA . THR A 1 104 ? -23.742 -5.958 13.658 1.00 94.06 104 THR A CA 1
ATOM 834 C C . THR A 1 104 ? -23.326 -7.330 13.121 1.00 94.06 104 THR A C 1
ATOM 836 O O . THR A 1 104 ? -23.477 -7.621 11.934 1.00 94.06 104 THR A O 1
ATOM 839 N N . ILE A 1 105 ? -22.861 -8.227 14.002 1.00 92.62 105 ILE A N 1
ATOM 840 C CA . ILE A 1 105 ? -22.460 -9.601 13.627 1.00 92.62 105 ILE A CA 1
ATOM 841 C C . ILE A 1 105 ? -23.601 -10.342 12.911 1.00 92.62 105 ILE A C 1
ATOM 843 O O . ILE A 1 105 ? -23.364 -11.073 11.951 1.00 92.62 105 ILE A O 1
ATOM 847 N N . LYS A 1 106 ? -24.852 -10.124 13.340 1.00 95.56 106 LYS A N 1
ATOM 848 C CA . LYS A 1 106 ? -26.038 -10.727 12.717 1.00 95.56 106 LYS A CA 1
ATOM 849 C C . LYS A 1 106 ? -26.222 -10.260 11.270 1.00 95.56 106 LYS A C 1
ATOM 851 O O . LYS A 1 106 ? -26.495 -11.090 10.408 1.00 95.56 106 LYS A O 1
ATOM 856 N N . LYS A 1 107 ? -26.031 -8.961 11.002 1.00 95.62 107 LYS A N 1
ATOM 857 C CA . LYS A 1 107 ? -26.112 -8.392 9.649 1.00 95.62 107 LYS A CA 1
ATOM 858 C C . LYS A 1 107 ? -24.980 -8.916 8.760 1.00 95.62 107 LYS A C 1
ATOM 860 O O . LYS A 1 107 ? -25.261 -9.401 7.672 1.00 95.62 107 LYS A O 1
ATOM 865 N N . LEU A 1 108 ? -23.743 -8.937 9.268 1.00 94.88 108 LEU A N 1
ATOM 866 C CA . LEU A 1 108 ? -22.576 -9.477 8.553 1.00 94.88 108 LEU A CA 1
ATOM 867 C C . LEU A 1 108 ? -22.769 -10.948 8.157 1.00 94.88 108 LEU A C 1
ATOM 869 O O . LEU A 1 108 ? -22.599 -11.305 6.996 1.00 94.88 108 LEU A O 1
ATOM 873 N N . ARG A 1 109 ? -23.206 -11.804 9.090 1.00 93.19 109 ARG A N 1
ATOM 874 C CA . ARG A 1 109 ? -23.500 -13.217 8.788 1.00 93.19 109 ARG A CA 1
ATOM 875 C C . ARG A 1 109 ? -24.663 -13.384 7.809 1.00 93.19 109 ARG A C 1
ATOM 877 O O . ARG A 1 109 ? -24.643 -14.306 6.997 1.00 93.19 109 ARG A O 1
ATOM 884 N N . GLY A 1 110 ? -25.666 -12.509 7.885 1.00 94.69 110 GLY A N 1
ATOM 885 C CA . GLY A 1 110 ? -26.764 -12.467 6.920 1.00 94.69 110 GLY A CA 1
ATOM 886 C C . GLY A 1 110 ? -26.261 -12.207 5.502 1.00 94.69 110 GLY A C 1
ATOM 887 O O . GLY A 1 110 ? -26.616 -12.943 4.586 1.00 94.69 110 GLY A O 1
ATOM 888 N N . GLU A 1 111 ? -25.382 -11.221 5.337 1.00 94.81 111 GLU A N 1
ATOM 889 C CA . GLU A 1 111 ? -24.781 -10.881 4.043 1.00 94.81 111 GLU A CA 1
ATOM 890 C C . GLU A 1 111 ? -23.842 -11.971 3.525 1.00 94.81 111 GLU A C 1
ATOM 892 O O . GLU A 1 111 ? -23.972 -12.384 2.375 1.00 94.81 111 GLU A O 1
ATOM 897 N N . MET A 1 112 ? -23.004 -12.563 4.381 1.00 94.50 112 MET A N 1
ATOM 898 C CA . MET A 1 112 ? -22.192 -13.723 3.988 1.00 94.50 112 MET A CA 1
ATOM 899 C C . MET A 1 112 ? -23.054 -14.884 3.474 1.00 94.50 112 MET A C 1
ATOM 901 O O . MET A 1 112 ? -22.716 -15.514 2.473 1.00 94.50 112 MET A O 1
ATOM 905 N N . LYS A 1 113 ? -24.205 -15.147 4.112 1.00 93.88 113 LYS A N 1
ATOM 906 C CA . LYS A 1 113 ? -25.138 -16.191 3.668 1.00 93.88 113 LYS A CA 1
ATOM 907 C C . LYS A 1 113 ? -25.778 -15.855 2.321 1.00 93.88 113 LYS A C 1
ATOM 909 O O . LYS A 1 113 ? -25.908 -16.755 1.492 1.00 93.88 113 LYS A O 1
ATOM 914 N N . LYS A 1 114 ? -26.147 -14.589 2.087 1.00 93.62 114 LYS A N 1
ATOM 915 C CA . LYS A 1 114 ? -26.674 -14.128 0.789 1.00 93.62 114 LYS A CA 1
ATOM 916 C C . LYS A 1 114 ? -25.659 -14.345 -0.335 1.00 93.62 114 LYS A C 1
ATOM 918 O O . LYS A 1 114 ? -26.028 -14.860 -1.384 1.00 93.62 114 LYS A O 1
ATOM 923 N N . ARG A 1 115 ? -24.383 -14.048 -0.075 1.00 91.44 115 ARG A N 1
ATOM 924 C CA . ARG A 1 115 ? -23.267 -14.205 -1.024 1.00 91.44 115 ARG A CA 1
ATOM 925 C C . ARG A 1 115 ? -22.697 -15.627 -1.098 1.00 91.44 115 ARG A C 1
ATOM 927 O O . ARG A 1 115 ? -21.772 -15.888 -1.850 1.00 91.44 115 ARG A O 1
ATOM 934 N N . LYS A 1 116 ? -23.256 -16.573 -0.331 1.00 89.12 116 LYS A N 1
ATOM 935 C CA . LYS A 1 116 ? -22.789 -17.971 -0.223 1.00 89.12 116 LYS A CA 1
ATOM 936 C C . LYS A 1 116 ? -21.324 -18.110 0.234 1.00 89.12 116 LYS A C 1
ATOM 938 O O . LYS A 1 116 ? -20.710 -19.153 0.006 1.00 89.12 116 LYS A O 1
ATOM 943 N N . ILE A 1 117 ? -20.803 -17.116 0.953 1.00 88.62 117 ILE A N 1
ATOM 944 C CA . ILE A 1 117 ? -19.476 -17.154 1.573 1.00 88.62 117 ILE A CA 1
ATOM 945 C C . ILE A 1 117 ? -19.558 -18.031 2.828 1.00 88.62 117 ILE A C 1
ATOM 947 O O . ILE A 1 117 ? -20.412 -17.829 3.698 1.00 88.62 117 ILE A O 1
ATOM 951 N N . ARG A 1 118 ? -18.676 -19.029 2.940 1.00 84.69 118 ARG A N 1
ATOM 952 C CA . ARG A 1 118 ? -18.619 -19.907 4.116 1.00 84.69 118 ARG A CA 1
ATOM 953 C C . ARG A 1 118 ? -17.840 -19.232 5.246 1.00 84.69 118 ARG A C 1
ATOM 955 O O . ARG A 1 118 ? -16.620 -19.166 5.196 1.00 84.69 118 ARG A O 1
ATOM 962 N N . GLY A 1 119 ? -18.550 -18.777 6.275 1.00 81.94 119 GLY A N 1
ATOM 963 C CA . GLY A 1 119 ? -17.960 -18.445 7.577 1.00 81.94 119 GLY A CA 1
ATOM 964 C C . GLY A 1 119 ? -18.013 -19.642 8.527 1.00 81.94 119 GLY A C 1
ATOM 965 O O . GLY A 1 119 ? -18.905 -20.487 8.409 1.00 81.94 119 GLY A O 1
ATOM 966 N N . LYS A 1 120 ? -17.087 -19.719 9.484 1.00 84.75 120 LYS A N 1
ATOM 967 C CA . LYS A 1 120 ? -17.124 -20.716 10.559 1.00 84.75 120 LYS A CA 1
ATOM 968 C C . LYS A 1 120 ? -17.931 -20.182 11.746 1.00 84.75 120 LYS A C 1
ATOM 970 O O . LYS A 1 120 ? -17.925 -18.992 12.077 1.00 84.75 120 LYS A O 1
ATOM 975 N N . THR A 1 121 ? -18.653 -21.077 12.417 1.00 84.12 121 THR A N 1
ATOM 976 C CA . THR A 1 121 ? -19.362 -20.739 13.657 1.00 84.12 121 THR A CA 1
ATOM 977 C C . THR A 1 121 ? -18.338 -20.420 14.744 1.00 84.12 121 THR A C 1
ATOM 979 O O . THR A 1 121 ? -17.609 -21.302 15.179 1.00 84.12 121 THR A O 1
ATOM 982 N N . GLY A 1 122 ? -18.285 -19.156 15.169 1.00 87.25 122 GLY A N 1
ATOM 983 C CA . GLY A 1 122 ? -17.326 -18.674 16.174 1.00 87.25 122 GLY A CA 1
ATOM 984 C C . GLY A 1 122 ? -16.366 -17.600 15.660 1.00 87.25 122 GLY A C 1
ATOM 985 O O . GLY A 1 122 ? -15.677 -16.982 16.468 1.00 87.25 122 GLY A O 1
ATOM 986 N N . ASP A 1 123 ? -16.374 -17.322 14.353 1.00 90.31 123 ASP A N 1
ATOM 987 C CA . ASP A 1 123 ? -15.547 -16.265 13.765 1.00 90.31 123 ASP A CA 1
ATOM 988 C C . ASP A 1 123 ? -15.829 -14.900 14.403 1.00 90.31 123 ASP A C 1
ATOM 990 O O . ASP A 1 123 ? -16.987 -14.528 14.663 1.00 90.31 123 ASP A O 1
ATOM 994 N N . LYS A 1 124 ? -14.751 -14.145 14.648 1.00 94.50 124 LYS A N 1
ATOM 995 C CA . LYS A 1 124 ? -14.827 -12.804 15.226 1.00 94.50 124 LYS A CA 1
ATOM 996 C C . LYS A 1 124 ? -15.327 -11.828 14.165 1.00 94.50 124 LYS A C 1
ATOM 998 O O . LYS A 1 124 ? -15.165 -12.041 12.968 1.00 94.50 124 LYS A O 1
ATOM 1003 N N . LYS A 1 125 ? -15.882 -10.694 14.604 1.00 92.50 125 LYS A N 1
ATOM 1004 C CA . LYS A 1 125 ? -16.389 -9.645 13.699 1.00 92.50 125 LYS A CA 1
ATOM 1005 C C . LYS A 1 125 ? -15.362 -9.236 12.633 1.00 92.50 125 LYS A C 1
ATOM 1007 O O . LYS A 1 125 ? -15.732 -9.099 11.475 1.00 92.50 125 LYS A O 1
ATOM 1012 N N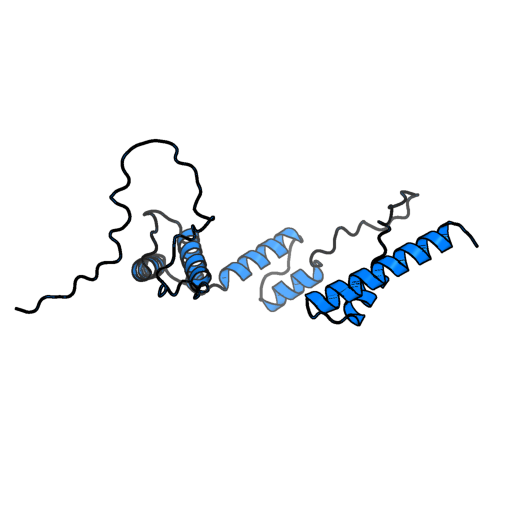 . LYS A 1 126 ? -14.087 -9.103 13.017 1.00 91.00 126 LYS A N 1
ATOM 1013 C CA . LYS A 1 126 ? -12.992 -8.744 12.102 1.00 91.00 126 LYS A CA 1
ATOM 1014 C C . LYS A 1 126 ? -12.821 -9.753 10.960 1.00 91.00 126 LYS A C 1
ATOM 1016 O O . LYS A 1 126 ? -12.622 -9.345 9.823 1.00 91.00 126 LYS A O 1
ATOM 1021 N N . ASP A 1 127 ? -12.960 -11.045 11.249 1.00 93.00 127 ASP A N 1
ATOM 1022 C CA . ASP A 1 127 ? -12.828 -12.104 10.244 1.00 93.00 127 ASP A CA 1
ATOM 1023 C C . ASP A 1 127 ? -13.995 -12.055 9.250 1.00 93.00 127 ASP A C 1
ATOM 1025 O O . ASP A 1 127 ? -13.786 -12.111 8.042 1.00 93.00 127 ASP A O 1
ATOM 1029 N N . LEU A 1 128 ? -15.221 -11.844 9.748 1.00 93.62 128 LEU A N 1
ATOM 1030 C CA . LEU A 1 128 ? -16.417 -11.696 8.908 1.00 93.62 128 LEU A CA 1
ATOM 1031 C C . LEU A 1 128 ? -16.296 -10.510 7.938 1.00 93.62 128 LEU A C 1
ATOM 1033 O O . LEU A 1 128 ? -16.628 -10.642 6.763 1.00 93.62 128 LEU A O 1
ATOM 1037 N N . VAL A 1 129 ? -15.798 -9.369 8.426 1.00 92.94 129 VAL A N 1
ATOM 1038 C CA . VAL A 1 129 ? -15.537 -8.182 7.596 1.00 92.94 129 VAL A CA 1
ATOM 1039 C C . VAL A 1 129 ? -14.479 -8.495 6.538 1.00 92.94 129 VAL A C 1
ATOM 1041 O O . VAL A 1 129 ? -14.699 -8.224 5.362 1.00 92.94 129 VAL A O 1
ATOM 1044 N N . LYS A 1 130 ? -13.377 -9.149 6.924 1.00 91.19 130 LYS A N 1
ATOM 1045 C CA . LYS A 1 130 ? -12.306 -9.537 5.997 1.00 91.19 130 LYS A CA 1
ATOM 1046 C C . LYS A 1 130 ? -12.810 -10.430 4.858 1.00 91.19 130 LYS A C 1
ATOM 1048 O O . LYS A 1 130 ? -12.409 -10.225 3.713 1.00 91.19 130 LYS A O 1
ATOM 1053 N N . TYR A 1 131 ? -13.682 -11.398 5.146 1.00 92.06 131 TYR A N 1
ATOM 1054 C CA . TYR A 1 131 ? -14.253 -12.266 4.113 1.00 92.06 131 TYR A CA 1
ATOM 1055 C C . TYR A 1 131 ? -15.126 -11.494 3.122 1.00 92.06 131 TYR A C 1
ATOM 1057 O O . TYR A 1 131 ? -14.989 -11.697 1.921 1.00 92.06 131 TYR A O 1
ATOM 1065 N N . LEU A 1 132 ? -15.979 -10.590 3.612 1.00 91.50 132 LEU A N 1
ATOM 1066 C CA . LEU A 1 132 ? -16.831 -9.761 2.754 1.00 91.50 132 LEU A CA 1
ATOM 1067 C C . LEU A 1 132 ? -16.002 -8.827 1.862 1.00 91.50 132 LEU A C 1
ATOM 1069 O O . LEU A 1 132 ? -16.244 -8.769 0.663 1.00 91.50 132 LEU A O 1
ATOM 1073 N N . MET A 1 133 ? -14.968 -8.186 2.416 1.00 88.69 133 MET A N 1
ATOM 1074 C CA . MET A 1 133 ? -14.056 -7.338 1.635 1.00 88.69 133 MET A CA 1
ATOM 1075 C C . MET A 1 133 ? -13.287 -8.127 0.565 1.00 88.69 133 MET A C 1
ATOM 1077 O O . MET A 1 133 ? -13.033 -7.617 -0.523 1.00 88.69 133 MET A O 1
ATOM 1081 N N . SER A 1 134 ? -12.910 -9.374 0.865 1.00 86.38 134 SER A N 1
ATOM 1082 C CA . SER A 1 134 ? -12.203 -10.233 -0.095 1.00 86.38 134 SER A CA 1
ATOM 1083 C C . SER A 1 134 ? -13.105 -10.645 -1.263 1.00 86.38 134 SER A C 1
ATOM 1085 O O . SER A 1 134 ? -12.631 -10.734 -2.391 1.00 86.38 134 SER A O 1
ATOM 1087 N N . ASP A 1 135 ? -14.393 -10.869 -1.000 1.00 87.44 135 ASP A N 1
ATOM 1088 C CA . ASP A 1 135 ? -15.402 -11.222 -2.004 1.00 87.44 135 ASP A CA 1
ATOM 1089 C C . ASP A 1 135 ? -15.713 -10.046 -2.943 1.00 87.44 135 ASP A C 1
ATOM 1091 O O . ASP A 1 135 ? -15.694 -10.218 -4.161 1.00 87.44 135 ASP A O 1
ATOM 1095 N N . ASP A 1 136 ? -15.873 -8.833 -2.399 1.00 85.75 136 ASP A N 1
ATOM 1096 C CA . ASP A 1 136 ? -16.053 -7.615 -3.207 1.00 85.75 136 ASP A CA 1
ATOM 1097 C C . ASP A 1 136 ? -14.862 -7.380 -4.144 1.00 85.75 136 ASP A C 1
ATOM 1099 O O . ASP A 1 136 ? -15.031 -7.028 -5.311 1.00 85.75 136 ASP A O 1
ATOM 1103 N N . ASN A 1 137 ? -13.645 -7.631 -3.655 1.00 80.31 137 ASN A N 1
ATOM 1104 C CA . ASN A 1 137 ? -12.443 -7.499 -4.468 1.00 80.31 137 ASN A CA 1
ATOM 1105 C C . ASN A 1 137 ? -12.314 -8.634 -5.503 1.00 80.31 137 ASN A C 1
ATOM 1107 O O . ASN A 1 137 ? -11.808 -8.415 -6.603 1.00 80.31 137 ASN A O 1
ATOM 1111 N N . CYS A 1 138 ? -12.799 -9.838 -5.187 1.00 65.00 138 CYS A N 1
ATOM 1112 C CA . CYS A 1 138 ? -12.821 -10.978 -6.104 1.00 65.00 138 CYS A CA 1
ATOM 1113 C C . CYS A 1 138 ? -13.853 -10.796 -7.227 1.00 65.00 138 CYS A C 1
ATOM 1115 O O . CYS A 1 138 ? -13.583 -11.186 -8.359 1.00 65.00 138 CYS A O 1
ATOM 1117 N N . SER A 1 139 ? -14.975 -10.118 -6.970 1.00 54.97 139 SER A N 1
ATOM 1118 C CA . SER A 1 139 ? -15.980 -9.796 -7.994 1.00 54.97 139 SER A CA 1
ATOM 1119 C C . SER A 1 139 ? -15.450 -8.900 -9.125 1.00 54.97 139 SER A C 1
ATOM 1121 O O . SER A 1 139 ? -16.115 -8.772 -10.152 1.00 54.97 139 SER A O 1
ATOM 1123 N N . SER A 1 140 ? -14.263 -8.298 -8.977 1.00 51.16 140 SER A N 1
ATOM 1124 C CA . SER A 1 140 ? -13.595 -7.571 -10.063 1.00 51.16 140 SER A CA 1
ATOM 1125 C C . SER A 1 140 ? -12.974 -8.487 -11.130 1.00 51.16 140 SER A C 1
ATOM 1127 O O . SER A 1 140 ? -12.648 -8.013 -12.218 1.00 51.16 140 SER A O 1
ATOM 1129 N N . CYS A 1 141 ? -12.884 -9.807 -10.897 1.00 43.81 141 CYS A N 1
ATOM 1130 C CA . CYS A 1 141 ? -12.529 -10.779 -11.936 1.00 43.81 141 CYS A CA 1
ATOM 1131 C C . CYS A 1 141 ? -13.742 -11.117 -12.826 1.00 43.81 141 CYS A C 1
ATOM 1133 O O . CYS A 1 141 ? -14.176 -12.254 -12.964 1.00 43.81 141 CYS A O 1
ATOM 1135 N N . SER A 1 142 ? -14.281 -10.097 -13.495 1.00 46.19 142 SER A N 1
ATOM 1136 C CA . SER A 1 142 ? -15.330 -10.227 -14.516 1.00 46.19 142 SER A CA 1
ATOM 1137 C C . SER A 1 142 ? -14.857 -10.940 -15.803 1.00 46.19 142 SER A C 1
ATOM 1139 O O . SER A 1 142 ? -15.548 -10.896 -16.820 1.00 46.19 142 SER A O 1
ATOM 1141 N N . SER A 1 143 ? -13.690 -11.593 -15.800 1.00 45.34 143 SER A N 1
ATOM 1142 C CA . SER A 1 143 ? -13.150 -12.325 -16.951 1.00 45.34 143 SER A CA 1
ATOM 1143 C C . SER A 1 143 ? -13.460 -13.825 -16.948 1.00 45.34 143 SER A C 1
ATOM 1145 O O . SER A 1 143 ? -13.145 -14.493 -17.926 1.00 45.34 143 SER A O 1
ATOM 1147 N N . CYS A 1 144 ? -14.145 -14.371 -15.937 1.00 42.75 144 CYS A N 1
ATOM 1148 C CA . CYS A 1 144 ? -14.669 -15.742 -15.998 1.00 42.75 144 CYS A CA 1
ATOM 1149 C C . CYS A 1 144 ? -16.074 -15.810 -16.634 1.00 42.75 144 CYS A C 1
ATOM 1151 O O . CYS A 1 144 ? -16.969 -16.490 -16.136 1.00 42.75 144 CYS A O 1
ATOM 1153 N N . SER A 1 145 ? -16.274 -15.121 -17.764 1.00 45.72 145 SER A N 1
ATOM 1154 C CA . SER A 1 145 ? -17.382 -15.446 -18.672 1.00 45.72 145 SER A CA 1
ATOM 1155 C C . SER A 1 145 ? -17.028 -16.742 -19.392 1.00 45.72 145 SER A C 1
ATOM 1157 O O . SER A 1 145 ? -16.254 -16.758 -20.345 1.00 45.72 145 SER A O 1
ATOM 1159 N N . SER A 1 146 ? -17.543 -17.844 -18.855 1.00 53.88 146 SER A N 1
ATOM 1160 C CA . SER A 1 146 ? -17.458 -19.167 -19.464 1.00 53.88 146 SER A CA 1
ATOM 1161 C C . SER A 1 146 ? -18.502 -19.257 -20.573 1.00 53.88 146 SER A C 1
ATOM 1163 O O . SER A 1 146 ? -19.641 -19.607 -20.301 1.00 53.88 146 SER A O 1
ATOM 1165 N N . ASP A 1 147 ? -18.106 -18.916 -21.795 1.00 46.69 147 ASP A N 1
ATOM 1166 C CA . ASP A 1 147 ? -18.748 -19.379 -23.030 1.00 46.69 147 ASP A CA 1
ATOM 1167 C C . ASP A 1 147 ? -17.653 -19.546 -24.087 1.00 46.69 147 ASP A C 1
ATOM 1169 O O . ASP A 1 147 ? -17.486 -18.734 -24.993 1.00 46.69 147 ASP A O 1
ATOM 1173 N N . SER A 1 148 ? -16.820 -20.569 -23.903 1.00 43.44 148 SER A N 1
ATOM 1174 C CA . SER A 1 148 ? -15.986 -21.164 -24.951 1.00 43.44 148 SER A CA 1
ATOM 1175 C C . SER A 1 148 ? -15.501 -22.521 -24.456 1.00 43.44 148 SER A C 1
ATOM 1177 O O . SER A 1 148 ? -14.686 -22.606 -23.537 1.00 43.44 148 SER A O 1
ATOM 1179 N N . ASP A 1 149 ? -16.032 -23.578 -25.064 1.00 45.97 149 ASP A N 1
ATOM 1180 C CA . ASP A 1 149 ? -15.600 -24.966 -24.915 1.00 45.97 149 ASP A CA 1
ATOM 1181 C C . ASP A 1 149 ? -14.145 -25.150 -25.386 1.00 45.97 149 ASP A C 1
ATOM 1183 O O . ASP A 1 149 ? -13.878 -25.701 -26.454 1.00 45.97 149 ASP A O 1
ATOM 1187 N N . SER A 1 150 ? -13.164 -24.693 -24.604 1.00 49.78 150 SER A N 1
ATOM 1188 C CA . SER A 1 150 ? -11.766 -25.062 -24.827 1.00 49.78 150 SER A CA 1
ATOM 1189 C C . SER A 1 150 ? -10.976 -25.164 -23.522 1.00 49.78 150 SER A C 1
ATOM 1191 O O . SER A 1 150 ? -10.509 -24.178 -22.962 1.00 49.78 150 SER A O 1
ATOM 1193 N N . TYR A 1 151 ? -10.839 -26.410 -23.076 1.00 49.78 151 TYR A N 1
ATOM 1194 C CA . TYR A 1 151 ? -9.680 -26.991 -22.400 1.00 49.78 151 TYR A CA 1
ATOM 1195 C C . TYR A 1 151 ? -9.012 -26.182 -21.266 1.00 49.78 151 TYR A C 1
ATOM 1197 O O . TYR A 1 151 ? -8.096 -25.394 -21.473 1.00 49.78 151 TYR A O 1
ATOM 1205 N N . VAL A 1 152 ? -9.452 -26.490 -20.042 1.00 53.16 152 VAL A N 1
ATOM 1206 C CA . VAL A 1 152 ? -8.666 -26.587 -18.795 1.00 53.16 152 VAL A CA 1
ATOM 1207 C C . VAL A 1 152 ? -7.495 -25.600 -18.662 1.00 53.16 152 VAL A C 1
ATOM 1209 O O . VAL A 1 152 ? -6.330 -25.961 -18.817 1.00 53.16 152 VAL A O 1
ATOM 1212 N N . SER A 1 153 ? -7.800 -24.367 -18.255 1.00 48.28 153 SER A N 1
ATOM 1213 C CA . SER A 1 153 ? -6.799 -23.467 -17.678 1.00 48.28 153 SER A CA 1
ATOM 1214 C C . SER A 1 153 ? -6.962 -23.448 -16.158 1.00 48.28 153 SER A C 1
ATOM 1216 O O . SER A 1 153 ? -7.857 -22.810 -15.606 1.00 48.28 153 SER A O 1
ATOM 1218 N N . ILE A 1 154 ? -6.107 -24.218 -15.488 1.00 47.47 154 ILE A N 1
ATOM 1219 C CA . ILE A 1 154 ? -6.064 -24.396 -14.033 1.00 47.47 154 ILE A CA 1
ATOM 1220 C C . ILE A 1 154 ? -5.701 -23.061 -13.369 1.00 47.47 154 ILE A C 1
ATOM 1222 O O . ILE A 1 154 ? -4.685 -22.443 -13.688 1.00 47.47 154 ILE A O 1
ATOM 1226 N N . CYS A 1 155 ? -6.520 -22.610 -12.417 1.00 40.78 155 CYS A N 1
ATOM 1227 C CA . CYS A 1 155 ? -6.197 -21.470 -11.569 1.00 40.78 155 CYS A CA 1
ATOM 1228 C C . CYS A 1 155 ? -5.077 -21.855 -10.582 1.00 40.78 155 CYS A C 1
ATOM 1230 O O . CYS A 1 155 ? -5.291 -22.584 -9.613 1.00 40.78 155 CYS A O 1
ATOM 1232 N N . ASN A 1 156 ? -3.867 -21.342 -10.813 1.00 50.38 156 ASN A N 1
ATOM 1233 C CA . ASN A 1 156 ? -2.654 -21.670 -10.047 1.00 50.38 156 ASN A CA 1
ATOM 1234 C C . ASN A 1 156 ? -2.635 -21.197 -8.576 1.00 50.38 156 ASN A C 1
ATOM 1236 O O . ASN A 1 156 ? -1.599 -21.274 -7.922 1.00 50.38 156 ASN A O 1
ATOM 1240 N N . THR A 1 157 ? -3.745 -20.718 -8.014 1.00 48.31 157 THR A N 1
ATOM 1241 C CA . THR A 1 157 ? -3.795 -20.211 -6.630 1.00 48.31 157 THR A CA 1
ATOM 1242 C C . THR A 1 157 ? -4.440 -21.169 -5.625 1.00 48.31 157 THR A C 1
ATOM 1244 O O . THR A 1 157 ? -4.498 -20.841 -4.442 1.00 48.31 157 THR A O 1
ATOM 1247 N N . CYS A 1 158 ? -4.851 -22.375 -6.039 1.00 45.53 158 CYS A N 1
ATOM 1248 C CA . CYS A 1 158 ? -5.377 -23.415 -5.137 1.00 45.53 158 CYS A CA 1
ATOM 1249 C C . CYS A 1 158 ? -4.455 -24.638 -4.978 1.00 45.53 158 CYS A C 1
ATOM 1251 O O . CYS A 1 158 ? -4.877 -25.660 -4.443 1.00 45.53 158 CYS A O 1
ATOM 1253 N N . PHE A 1 159 ? -3.197 -24.558 -5.421 1.00 40.94 159 PHE A N 1
ATOM 1254 C CA . PHE A 1 159 ? -2.270 -25.689 -5.383 1.00 40.94 159 PHE A CA 1
ATOM 1255 C C . PHE A 1 159 ? -1.608 -25.841 -4.002 1.00 40.94 159 PHE A C 1
ATOM 1257 O O . PHE A 1 159 ? -0.441 -25.511 -3.806 1.00 40.94 159 PHE A O 1
ATOM 1264 N N . THR A 1 160 ? -2.357 -26.347 -3.023 1.00 37.88 160 THR A N 1
ATOM 1265 C CA . THR A 1 160 ? -1.770 -27.004 -1.847 1.00 37.88 160 THR A CA 1
ATOM 1266 C C . THR A 1 160 ? -2.007 -28.502 -1.956 1.00 37.88 160 THR A C 1
ATOM 1268 O O . THR A 1 160 ? -3.092 -28.983 -1.651 1.00 37.88 160 THR A O 1
ATOM 1271 N N . THR A 1 161 ? -0.973 -29.194 -2.439 1.00 44.84 161 THR A N 1
ATOM 1272 C CA . THR A 1 161 ? -0.555 -30.561 -2.079 1.00 44.84 161 THR A CA 1
ATOM 1273 C C . THR A 1 161 ? -1.623 -31.479 -1.477 1.00 44.84 161 THR A C 1
ATOM 1275 O O . THR A 1 161 ? -1.831 -31.450 -0.264 1.00 44.84 161 THR A O 1
ATOM 1278 N N . ILE A 1 162 ? -2.174 -32.385 -2.288 1.00 39.66 162 ILE A N 1
ATOM 1279 C CA . ILE A 1 162 ? -2.580 -33.718 -1.825 1.00 39.66 162 ILE A CA 1
ATOM 1280 C C . ILE A 1 162 ? -2.096 -34.724 -2.871 1.00 39.66 162 ILE A C 1
ATOM 1282 O O . ILE A 1 162 ? -2.511 -34.713 -4.025 1.00 39.66 162 ILE A O 1
ATOM 1286 N N . THR A 1 163 ? -1.119 -35.516 -2.455 1.00 43.19 163 THR A N 1
ATOM 1287 C CA . THR A 1 163 ? -0.624 -36.724 -3.108 1.00 43.19 163 THR A CA 1
ATOM 1288 C C . THR A 1 163 ? -1.597 -37.875 -2.870 1.00 43.19 163 THR A C 1
ATOM 1290 O O . THR A 1 163 ? -1.995 -38.059 -1.723 1.00 43.19 163 THR A O 1
ATOM 1293 N N . GLY A 1 164 ? -1.836 -38.690 -3.897 1.00 43.97 164 GLY A N 1
ATOM 1294 C CA . GLY A 1 164 ? -2.172 -40.108 -3.735 1.00 43.97 164 GLY A CA 1
ATOM 1295 C C . GLY A 1 164 ? -3.657 -40.444 -3.618 1.00 43.97 164 GLY A C 1
ATOM 1296 O O . GLY A 1 164 ? -4.268 -40.190 -2.588 1.00 43.97 164 GLY A O 1
ATOM 1297 N N . ASP A 1 165 ? -4.136 -41.073 -4.691 1.00 40.53 165 ASP A N 1
ATOM 1298 C CA . ASP A 1 165 ? -5.000 -42.258 -4.713 1.00 40.53 165 ASP A CA 1
ATOM 1299 C C . ASP A 1 165 ? -6.473 -42.132 -4.261 1.00 40.53 165 ASP A C 1
ATOM 1301 O O . ASP A 1 165 ? -6.797 -41.947 -3.093 1.00 40.53 165 ASP A O 1
ATOM 1305 N N . ASP A 1 166 ? -7.337 -42.299 -5.274 1.00 48.00 166 ASP A N 1
ATOM 1306 C CA . ASP A 1 166 ? -8.685 -42.884 -5.247 1.00 48.00 166 ASP A CA 1
ATOM 1307 C C . ASP A 1 166 ? -9.742 -42.248 -4.325 1.00 48.00 166 ASP A C 1
ATOM 1309 O O . ASP A 1 166 ? -9.992 -42.736 -3.232 1.00 48.00 166 ASP A O 1
ATOM 1313 N N . ASP A 1 167 ? -10.384 -41.169 -4.808 1.00 43.47 167 ASP A N 1
ATOM 1314 C CA . ASP A 1 167 ? -11.830 -40.855 -4.674 1.00 43.47 167 ASP A CA 1
ATOM 1315 C C . ASP A 1 167 ? -12.066 -39.356 -4.974 1.00 43.47 167 ASP A C 1
ATOM 1317 O O . ASP A 1 167 ? -11.996 -38.494 -4.095 1.00 43.47 167 ASP A O 1
ATOM 1321 N N . CYS A 1 168 ? -12.323 -38.997 -6.238 1.00 43.84 168 CYS A N 1
ATOM 1322 C CA . CYS A 1 168 ? -12.560 -37.603 -6.659 1.00 43.84 168 CYS A CA 1
ATOM 1323 C C . CYS A 1 168 ? -13.788 -37.432 -7.570 1.00 43.84 168 CYS A C 1
ATOM 1325 O O . CYS A 1 168 ? -13.770 -36.604 -8.477 1.00 43.84 168 CYS A O 1
ATOM 1327 N N . ASP A 1 169 ? -14.882 -38.149 -7.299 1.00 46.03 169 ASP A N 1
ATOM 1328 C CA . ASP A 1 169 ? -16.144 -37.995 -8.046 1.00 46.03 169 ASP A CA 1
ATOM 1329 C C . ASP A 1 169 ? -17.192 -37.065 -7.393 1.00 46.03 169 ASP A C 1
ATOM 1331 O O . ASP A 1 169 ? -18.281 -36.894 -7.936 1.00 46.03 169 ASP A O 1
ATOM 1335 N N . ASP A 1 170 ? -16.892 -36.372 -6.282 1.00 47.47 170 ASP A N 1
ATOM 1336 C CA . ASP A 1 170 ? -17.918 -35.589 -5.553 1.00 47.47 170 ASP A CA 1
ATOM 1337 C C . ASP A 1 170 ? -17.666 -34.067 -5.450 1.00 47.47 170 ASP A C 1
ATOM 1339 O O . ASP A 1 170 ? -18.143 -33.385 -4.537 1.00 47.47 170 ASP A O 1
ATOM 1343 N N . MET A 1 171 ? -16.924 -33.478 -6.399 1.00 47.88 171 MET A N 1
ATOM 1344 C CA . MET A 1 171 ? -16.634 -32.028 -6.414 1.00 47.88 171 MET A CA 1
ATOM 1345 C C . MET A 1 171 ? -17.069 -31.275 -7.685 1.00 47.88 171 MET A C 1
ATOM 1347 O O . MET A 1 171 ? -16.552 -30.191 -7.954 1.00 47.88 171 MET A O 1
ATOM 1351 N N . CYS A 1 172 ? -18.078 -31.756 -8.427 1.00 46.88 172 CYS A N 1
ATOM 1352 C CA . CYS A 1 172 ? -18.634 -31.002 -9.569 1.00 46.88 172 CYS A CA 1
ATOM 1353 C C . CYS A 1 172 ? -20.172 -30.887 -9.632 1.00 46.88 172 CYS A C 1
ATOM 1355 O O . CYS A 1 172 ? -20.730 -30.580 -10.678 1.00 46.88 172 CYS A O 1
ATOM 1357 N N . ASN A 1 173 ? -20.898 -31.042 -8.519 1.00 43.16 173 ASN A N 1
ATOM 1358 C CA . ASN A 1 173 ? -22.373 -30.958 -8.518 1.00 43.16 173 ASN A CA 1
ATOM 1359 C C . ASN A 1 173 ? -22.961 -29.585 -8.136 1.00 43.16 173 ASN A C 1
ATOM 1361 O O . ASN A 1 173 ? -24.034 -29.494 -7.535 1.00 43.16 173 ASN A O 1
ATOM 1365 N N . ARG A 1 174 ? -22.297 -28.475 -8.487 1.00 48.59 174 ARG A N 1
ATOM 1366 C CA . ARG A 1 174 ? -22.773 -27.126 -8.114 1.00 48.59 174 ARG A CA 1
ATOM 1367 C C . ARG A 1 174 ? -23.197 -26.220 -9.267 1.00 48.59 174 ARG A C 1
ATOM 1369 O O . ARG A 1 174 ? -23.146 -25.009 -9.093 1.00 48.59 174 ARG A O 1
ATOM 1376 N N . CYS A 1 175 ? -23.691 -26.781 -10.376 1.00 44.22 175 CYS A N 1
ATOM 1377 C CA . CYS A 1 175 ? -24.279 -25.985 -11.467 1.00 44.22 175 CYS A CA 1
ATOM 1378 C C . CYS A 1 175 ? -25.439 -26.635 -12.259 1.00 44.22 175 CYS A C 1
ATOM 1380 O O . CYS A 1 175 ? -25.741 -26.166 -13.351 1.00 44.22 175 CYS A O 1
ATOM 1382 N N . ILE A 1 176 ? -26.172 -27.626 -11.730 1.00 42.09 176 ILE A N 1
ATOM 1383 C CA . ILE A 1 176 ? -27.437 -28.060 -12.364 1.00 42.09 176 ILE A CA 1
ATOM 1384 C C . ILE A 1 176 ? -28.625 -27.379 -11.678 1.00 42.09 176 ILE A C 1
ATOM 1386 O O . ILE A 1 176 ? -29.018 -27.691 -10.553 1.00 42.09 176 ILE A O 1
ATOM 1390 N N . LYS A 1 177 ? -29.187 -26.397 -12.386 1.00 48.09 177 LYS A N 1
ATOM 1391 C CA . LYS A 1 177 ? -30.458 -25.735 -12.091 1.00 48.09 177 LYS A CA 1
ATOM 1392 C C . LYS A 1 177 ? -31.566 -26.796 -11.981 1.00 48.09 177 LYS A C 1
ATOM 1394 O O . LYS A 1 177 ? -31.927 -27.411 -12.977 1.00 48.09 177 LYS A O 1
ATOM 1399 N N . LYS A 1 178 ? -32.158 -26.972 -10.794 1.00 43.62 178 LYS A N 1
ATOM 1400 C CA . LYS A 1 178 ? -33.501 -27.563 -10.674 1.00 43.62 178 LYS A CA 1
ATOM 1401 C C . LYS A 1 178 ? -34.505 -26.553 -11.234 1.00 43.62 178 LYS A C 1
ATOM 1403 O O . LYS A 1 178 ? -34.895 -25.625 -10.530 1.00 43.62 178 LYS A O 1
ATOM 1408 N N . LEU A 1 179 ? -34.881 -26.707 -12.501 1.00 42.78 179 LEU A N 1
ATOM 1409 C CA . LEU A 1 179 ? -36.102 -26.101 -13.030 1.00 42.78 179 LEU A CA 1
ATOM 1410 C C . LEU A 1 179 ? -37.312 -26.874 -12.470 1.00 42.78 179 LEU A C 1
ATOM 1412 O O . LEU A 1 179 ? -37.263 -28.106 -12.420 1.00 42.78 179 LEU A O 1
ATOM 1416 N N . PRO A 1 180 ? -38.383 -26.197 -12.022 1.00 51.28 180 PRO A N 1
ATOM 1417 C CA . PRO A 1 180 ? -39.609 -26.870 -11.622 1.00 51.28 180 PRO A CA 1
ATOM 1418 C C . PRO A 1 180 ? -40.330 -27.413 -12.861 1.00 51.28 180 PRO A C 1
ATOM 1420 O O . PRO A 1 180 ? -40.709 -26.661 -13.755 1.00 51.28 180 PRO A O 1
ATOM 1423 N N . VAL A 1 181 ? -40.534 -28.729 -12.895 1.00 54.47 181 VAL A N 1
ATOM 1424 C CA . VAL A 1 181 ? -41.478 -29.371 -13.814 1.00 54.47 181 VAL A CA 1
ATOM 1425 C C . VAL A 1 181 ? -42.878 -29.069 -13.282 1.00 54.47 181 VAL A C 1
ATOM 1427 O O . VAL A 1 181 ? -43.283 -29.613 -12.253 1.00 54.47 181 VAL A O 1
ATOM 1430 N N . HIS A 1 182 ? -43.593 -28.155 -13.937 1.00 48.16 182 HIS A N 1
ATOM 1431 C CA . HIS A 1 182 ? -45.030 -28.006 -13.729 1.00 48.16 182 HIS A CA 1
ATOM 1432 C C . HIS A 1 182 ? -45.733 -29.249 -14.292 1.00 48.16 182 HIS A C 1
ATOM 1434 O O . HIS A 1 182 ? -45.463 -29.650 -15.424 1.00 48.16 182 HIS A O 1
ATOM 1440 N N . LYS A 1 183 ? -46.562 -29.876 -13.450 1.00 54.41 183 LYS A N 1
ATOM 1441 C CA . LYS A 1 183 ? -47.507 -30.935 -13.827 1.00 54.41 183 LYS A CA 1
ATOM 1442 C C . LYS A 1 183 ? -48.648 -30.374 -14.659 1.00 54.41 183 LYS A C 1
ATOM 1444 O O . LYS A 1 183 ? -49.046 -29.223 -14.369 1.00 54.41 183 LYS A O 1
#

Foldseek 3Di:
DDPVVVVVVVVVVVVLVVLVVVCVVVVNDSVVSVVVVVVDDVPPPPPPDDDDDDDDDDDPDDPDLVRLLVLCVVVVHDSDDDPVVSVVVSVVVVVCPDPLVPDDPVVLVVVCVVVVNDDDDPDDSVVSSVSVVVVVVVVVPPVPPPDDPDDDDDDPPPDDDDDDDDDDPPPPPDDDDPDDDDD

pLDDT: mean 73.54, std 20.78, range [37.88, 97.62]

Secondary structure (DSSP, 8-state):
--HHHHHHHHHHHHHHHHHHHHHHHHT--HHHHHHHHHH--------------------S-PPPHHHHHHHHHHTT----S-HHHHHHHHHHHHHTTSGGGGS-HHHHHHHHHHTT----TT--HHHHHHHHHHHHHHTT-TT------------TT--------S---SS--S---------

Radius of gyration: 29.05 Å; chains: 1; bounding box: 89×60×52 Å